Protein AF-A0A5S9MI14-F1 (afdb_monomer)

Solvent-accessible surface area (backbone atoms only — not comparable to full-atom values): 9990 Å² total; per-residue (Å²): 130,89,77,77,87,70,54,77,59,58,54,46,52,51,40,46,75,71,67,49,85,52,46,82,46,52,32,95,51,90,53,70,70,89,70,84,74,85,86,60,92,48,60,70,47,82,32,32,29,73,56,36,54,51,49,51,53,40,45,76,70,71,47,89,75,83,84,84,83,88,72,82,77,86,73,76,74,96,66,82,58,90,88,58,82,73,48,56,42,84,93,75,66,44,84,38,72,92,75,88,58,77,19,70,73,43,74,44,80,39,79,49,86,43,87,92,46,68,49,57,57,46,69,46,66,38,69,80,52,14,51,57,54,55,52,50,51,53,56,50,51,51,54,51,51,54,51,54,53,54,56,56,64,70,76,107

Radius of gyration: 22.91 Å; Cα contacts (8 Å, |Δi|>4): 132; chains: 1; bounding box: 46×58×67 Å

Organism: Bacillus safensis (NCBI:txid561879)

Nearest PDB structures (foldseek):
  3aia-assembly1_B  TM=3.156E-01  e=8.452E+00  Methanocaldococcus jannaschii

Sequence (156 aa):
MNVVPLLFVDKVDNAKAAGAIGVVMYNNTDGEIPVDVPGLALPTIKLSKAEGTALIKAIEAGNDTTAFSIQFVKELSEQVADFSSRGPVVDTWMIKPDLSAPGVSIVSTIPTHDPSQPYGYGSKQGTSMASPHVAGVQRSSNKQNHRTQLNKSKHC

Structure (mmCIF, N/CA/C/O backbone):
data_AF-A0A5S9MI14-F1
#
_entry.id   AF-A0A5S9MI14-F1
#
loop_
_atom_site.group_PDB
_atom_site.id
_atom_site.type_symbol
_atom_site.label_atom_id
_atom_site.label_alt_id
_atom_site.label_comp_id
_atom_site.label_asym_id
_atom_site.label_entity_id
_atom_site.label_seq_id
_atom_site.pdbx_PDB_ins_code
_atom_site.Cartn_x
_atom_site.Cartn_y
_atom_site.Cartn_z
_atom_site.occupancy
_atom_site.B_iso_or_equiv
_atom_site.auth_seq_id
_atom_site.auth_comp_id
_atom_site.auth_asym_id
_atom_site.auth_atom_id
_atom_site.pdbx_PDB_model_num
ATOM 1 N N . MET A 1 1 ? -2.268 -22.861 24.919 1.00 34.25 1 MET A N 1
ATOM 2 C CA . MET A 1 1 ? -3.102 -23.169 23.737 1.00 34.25 1 MET A CA 1
ATOM 3 C C . MET A 1 1 ? -2.281 -22.845 22.502 1.00 34.25 1 MET A C 1
ATOM 5 O O . MET A 1 1 ? -1.810 -21.721 22.399 1.00 34.25 1 MET A O 1
ATOM 9 N N . ASN A 1 2 ? -2.023 -23.834 21.642 1.00 31.06 2 ASN A N 1
ATOM 10 C CA . ASN A 1 2 ? -1.270 -23.652 20.397 1.00 31.06 2 ASN A CA 1
ATOM 11 C C . ASN A 1 2 ? -2.086 -22.772 19.447 1.00 31.06 2 ASN A C 1
ATOM 13 O O . ASN A 1 2 ? -3.078 -23.228 18.884 1.00 31.06 2 ASN A O 1
ATOM 17 N N . VAL A 1 3 ? -1.688 -21.511 19.293 1.00 46.91 3 VAL A N 1
ATOM 18 C CA . VAL A 1 3 ? -2.285 -20.616 18.303 1.00 46.91 3 VAL A CA 1
ATOM 19 C C . VAL A 1 3 ? -1.613 -20.930 16.972 1.00 46.91 3 VAL A C 1
ATOM 21 O O . VAL A 1 3 ? -0.488 -20.502 16.723 1.00 46.91 3 VAL A O 1
ATOM 24 N N . VAL A 1 4 ? -2.268 -21.734 16.134 1.00 53.16 4 VAL A N 1
ATOM 25 C CA . VAL A 1 4 ? -1.857 -21.877 14.732 1.00 53.16 4 VAL A CA 1
ATOM 26 C C . VAL A 1 4 ? -1.989 -20.488 14.094 1.00 53.16 4 VAL A C 1
ATOM 28 O O . VAL A 1 4 ? -3.049 -19.871 14.233 1.00 53.16 4 VAL A O 1
ATOM 31 N N . PRO A 1 5 ? -0.938 -19.941 13.460 1.00 61.62 5 PRO A N 1
ATOM 32 C CA . PRO A 1 5 ? -1.018 -18.620 12.857 1.00 61.62 5 PRO A CA 1
ATOM 33 C C . PRO A 1 5 ? -2.021 -18.649 11.697 1.00 61.62 5 PRO A C 1
ATOM 35 O O . PRO A 1 5 ? -1.758 -19.230 10.650 1.00 61.62 5 PRO A O 1
ATOM 38 N N . LEU A 1 6 ? -3.186 -18.038 11.915 1.00 68.00 6 LEU A N 1
ATOM 39 C CA . LEU A 1 6 ? -4.215 -17.850 10.893 1.00 68.00 6 LEU A CA 1
ATOM 40 C C . LEU A 1 6 ? -3.786 -16.780 9.889 1.00 68.00 6 LEU A C 1
ATOM 42 O O . LEU A 1 6 ? -3.147 -15.786 10.270 1.00 68.00 6 LEU A O 1
ATOM 46 N N . LEU A 1 7 ? -4.188 -16.957 8.629 1.00 71.25 7 LEU A N 1
ATOM 47 C CA . LEU A 1 7 ? -3.986 -15.951 7.592 1.00 71.25 7 LEU A CA 1
ATOM 48 C C . LEU A 1 7 ? -4.778 -14.683 7.933 1.00 71.25 7 LEU A C 1
ATOM 50 O O . LEU A 1 7 ? -5.787 -14.711 8.639 1.00 71.25 7 LEU A O 1
ATOM 54 N N . PHE A 1 8 ? -4.319 -13.542 7.419 1.00 72.88 8 PHE A N 1
ATOM 55 C CA . PHE A 1 8 ? -4.992 -12.259 7.635 1.00 72.88 8 PHE A CA 1
ATOM 56 C C . PHE A 1 8 ? -6.442 -12.258 7.127 1.00 72.88 8 PHE A C 1
ATOM 58 O O . PHE A 1 8 ? -7.297 -11.639 7.752 1.00 72.88 8 PHE A O 1
ATOM 65 N N . VAL A 1 9 ? -6.720 -12.997 6.049 1.00 72.00 9 VAL A N 1
ATOM 66 C CA . VAL A 1 9 ? -8.068 -13.163 5.485 1.00 72.00 9 VAL A CA 1
ATOM 67 C C . VAL A 1 9 ? -8.976 -13.919 6.460 1.00 72.00 9 VAL A C 1
ATOM 69 O O . VAL A 1 9 ? -10.019 -13.396 6.837 1.00 72.00 9 VAL A O 1
ATOM 72 N N . ASP A 1 10 ? -8.522 -15.062 6.984 1.00 78.62 10 ASP A N 1
ATOM 73 C CA . ASP A 1 10 ? -9.296 -15.878 7.933 1.00 78.62 10 ASP A CA 1
ATOM 74 C C . ASP A 1 10 ? -9.651 -15.103 9.210 1.00 78.62 10 ASP A C 1
ATOM 76 O O . ASP A 1 10 ? -10.728 -15.266 9.781 1.00 78.62 10 ASP A O 1
ATOM 80 N N . LYS A 1 11 ? -8.752 -14.228 9.680 1.00 76.44 11 LYS A N 1
ATOM 81 C CA . LYS A 1 11 ? -9.019 -13.366 10.843 1.00 76.44 11 LYS A CA 1
ATOM 82 C C . LYS A 1 11 ? -10.151 -12.379 10.572 1.00 76.44 11 LYS A C 1
ATOM 84 O O . LYS A 1 11 ? -10.984 -12.160 11.450 1.00 76.44 11 LYS A O 1
ATOM 89 N N . VAL A 1 12 ? -10.183 -11.797 9.375 1.00 77.94 12 VAL A N 1
ATOM 90 C CA . VAL A 1 12 ? -11.232 -10.852 8.981 1.00 77.94 12 VAL A CA 1
ATOM 91 C C . VAL A 1 12 ? -12.558 -11.571 8.742 1.00 77.94 12 VAL A C 1
ATOM 93 O O . VAL A 1 12 ? -13.594 -11.075 9.182 1.00 77.94 12 VAL A O 1
ATOM 96 N N . ASP A 1 13 ? -12.540 -12.761 8.145 1.00 79.56 13 ASP A N 1
ATOM 97 C CA . ASP A 1 13 ? -13.748 -13.571 7.958 1.00 79.56 13 ASP A CA 1
ATOM 98 C C . ASP A 1 13 ? -14.340 -14.041 9.294 1.00 79.56 13 ASP A C 1
ATOM 100 O O . ASP A 1 13 ? -15.554 -13.966 9.494 1.00 79.56 13 ASP A O 1
ATOM 104 N N . ASN A 1 14 ? -13.495 -14.418 10.258 1.00 80.00 14 ASN A N 1
ATOM 105 C CA . ASN A 1 14 ? -13.933 -14.729 11.620 1.00 80.00 14 ASN A CA 1
ATOM 106 C C . ASN A 1 14 ? -14.523 -13.503 12.333 1.00 80.00 14 ASN A C 1
ATOM 108 O O . ASN A 1 14 ? -15.548 -13.614 13.004 1.00 80.00 14 ASN A O 1
ATOM 112 N N . ALA A 1 15 ? -13.920 -12.322 12.166 1.00 78.44 15 ALA A N 1
ATOM 113 C CA . ALA A 1 15 ? -14.461 -11.084 12.724 1.00 78.44 15 ALA A CA 1
ATOM 114 C C . ALA A 1 15 ? -15.816 -10.720 12.094 1.00 78.44 15 ALA A C 1
ATOM 116 O O . ALA A 1 15 ? -16.740 -10.309 12.796 1.00 78.44 15 ALA A O 1
ATOM 117 N N . LYS A 1 16 ? -15.972 -10.945 10.786 1.00 78.50 16 LYS A N 1
ATOM 118 C CA . LYS A 1 16 ? -17.248 -10.785 10.082 1.00 78.50 16 LYS A CA 1
ATOM 119 C C . LYS A 1 16 ? -18.305 -11.763 10.586 1.00 78.50 16 LYS A C 1
ATOM 121 O O . LYS A 1 16 ? -19.438 -11.351 10.820 1.00 78.50 16 LYS A O 1
ATOM 126 N N . ALA A 1 17 ? -17.943 -13.027 10.798 1.00 77.56 17 ALA A N 1
ATOM 127 C CA . ALA A 1 17 ? -18.838 -14.024 11.384 1.00 77.56 17 ALA A CA 1
ATOM 128 C C . ALA A 1 17 ? -19.261 -13.655 12.818 1.00 77.56 17 ALA A C 1
ATOM 130 O O . ALA A 1 17 ? -20.391 -13.928 13.215 1.00 77.56 17 ALA A O 1
ATOM 131 N N . ALA A 1 18 ? -18.390 -12.971 13.566 1.00 80.31 18 ALA A N 1
ATOM 132 C CA . ALA A 1 18 ? -18.692 -12.412 14.883 1.00 80.31 18 ALA A CA 1
ATOM 133 C C . ALA A 1 18 ? -19.523 -11.108 14.840 1.00 80.31 18 ALA A C 1
ATOM 135 O O . ALA A 1 18 ? -19.823 -10.546 15.891 1.00 80.31 18 ALA A O 1
ATOM 136 N N . GLY A 1 19 ? -19.908 -10.623 13.653 1.00 78.56 19 GLY A N 1
ATOM 137 C CA . GLY A 1 19 ? -20.730 -9.421 13.485 1.00 78.56 19 GLY A CA 1
ATOM 138 C C . GLY A 1 19 ? -19.959 -8.100 13.555 1.00 78.56 19 GLY A C 1
ATOM 139 O O . GLY A 1 19 ? -20.573 -7.047 13.726 1.00 78.56 19 GLY A O 1
ATOM 140 N N . ALA A 1 20 ? -18.629 -8.121 13.429 1.00 76.50 20 ALA A N 1
ATOM 141 C CA . ALA A 1 20 ? -17.833 -6.900 13.423 1.00 76.50 20 ALA A CA 1
ATOM 142 C C . ALA A 1 20 ? -18.102 -6.058 12.163 1.00 76.50 20 ALA A C 1
ATOM 144 O O . ALA A 1 20 ? -18.164 -6.573 11.047 1.00 76.50 20 ALA A O 1
ATOM 145 N N . ILE A 1 21 ? -18.200 -4.738 12.341 1.00 74.62 21 ILE A N 1
ATOM 146 C CA . ILE A 1 21 ? -18.332 -3.759 11.246 1.00 74.62 21 ILE A CA 1
ATOM 147 C C . ILE A 1 21 ? -16.974 -3.332 10.657 1.00 74.62 21 ILE A C 1
ATOM 149 O O . ILE A 1 21 ? -16.926 -2.696 9.608 1.00 74.62 21 ILE A O 1
ATOM 153 N N . GLY A 1 22 ? -15.871 -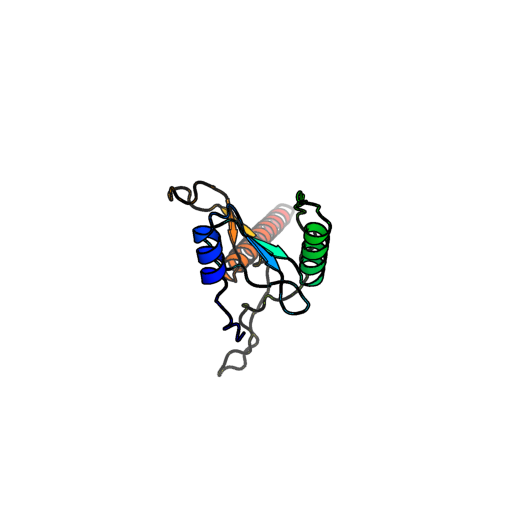3.687 11.322 1.00 73.00 22 GLY A N 1
ATOM 154 C CA . GLY A 1 22 ? -14.498 -3.366 10.938 1.00 73.00 22 GLY A CA 1
ATOM 155 C C . GLY A 1 22 ? -13.491 -4.087 11.833 1.00 73.00 22 GLY A C 1
ATOM 156 O O . GLY A 1 22 ? -13.852 -4.587 12.900 1.00 73.00 22 GLY A O 1
ATOM 157 N N . VAL A 1 23 ? -12.234 -4.160 11.397 1.00 77.25 23 VAL A N 1
ATOM 158 C CA . VAL A 1 23 ? -11.164 -4.868 12.118 1.00 77.25 23 VAL A CA 1
ATOM 159 C C . VAL A 1 23 ? -9.979 -3.937 12.342 1.00 77.25 23 VAL A C 1
ATOM 161 O O . VAL A 1 23 ? -9.470 -3.334 11.403 1.00 77.25 23 VAL A O 1
ATOM 164 N N . VAL A 1 24 ? -9.500 -3.841 13.582 1.00 78.31 24 VAL A N 1
ATOM 165 C CA . VAL A 1 24 ? -8.221 -3.191 13.893 1.00 78.31 24 VAL A CA 1
ATOM 166 C C . VAL A 1 24 ? -7.196 -4.281 14.167 1.00 78.31 24 VAL A C 1
ATOM 168 O O . VAL A 1 24 ? -7.386 -5.116 15.050 1.00 78.31 24 VAL A O 1
ATOM 171 N N . MET A 1 25 ? -6.118 -4.292 13.394 1.00 78.94 25 MET A N 1
ATOM 172 C CA . MET A 1 25 ? -5.095 -5.326 13.448 1.00 78.94 25 MET A CA 1
ATOM 173 C C . MET A 1 25 ? -3.733 -4.709 13.733 1.00 78.94 25 MET A C 1
ATOM 175 O O . MET A 1 25 ? -3.273 -3.847 12.992 1.00 78.94 25 MET A O 1
ATOM 179 N N . TYR A 1 26 ? -3.064 -5.181 14.781 1.00 78.50 26 TYR A N 1
ATOM 180 C CA . TYR A 1 26 ? -1.720 -4.735 15.128 1.00 78.50 26 TYR A CA 1
ATOM 181 C C . TYR A 1 26 ? -0.670 -5.801 14.812 1.00 78.50 26 TYR A C 1
ATOM 183 O O . TYR A 1 26 ? -0.964 -7.001 14.779 1.00 78.50 26 TYR A O 1
ATOM 191 N N . ASN A 1 27 ? 0.559 -5.356 14.554 1.00 77.56 27 ASN A N 1
ATOM 192 C CA . ASN A 1 27 ? 1.666 -6.253 14.242 1.00 77.56 27 ASN A CA 1
ATOM 193 C C . ASN A 1 27 ? 2.150 -7.033 15.480 1.00 77.56 27 ASN A C 1
ATOM 195 O O . ASN A 1 27 ? 2.184 -6.504 16.590 1.00 77.56 27 ASN A O 1
ATOM 199 N N . ASN A 1 28 ? 2.566 -8.288 15.291 1.00 75.62 28 ASN A N 1
ATOM 200 C CA . ASN A 1 28 ? 3.146 -9.116 16.359 1.00 75.62 28 ASN A CA 1
ATOM 201 C C . ASN A 1 28 ? 4.656 -8.857 16.549 1.00 75.62 28 ASN A C 1
ATOM 203 O O . ASN A 1 28 ? 5.214 -9.104 17.617 1.00 75.62 28 ASN A O 1
ATOM 207 N N . THR A 1 29 ? 5.331 -8.339 15.525 1.00 71.81 29 THR A N 1
ATOM 208 C CA . THR A 1 29 ? 6.732 -7.904 15.593 1.00 71.81 29 THR A CA 1
ATOM 209 C C . THR A 1 29 ? 6.820 -6.383 15.631 1.00 71.81 29 THR A C 1
ATOM 211 O O . THR A 1 29 ? 5.850 -5.687 15.331 1.00 71.81 29 THR A O 1
ATOM 214 N N . ASP A 1 30 ? 7.980 -5.855 16.017 1.00 68.12 30 ASP A N 1
ATOM 215 C CA . ASP A 1 30 ? 8.220 -4.414 15.950 1.00 68.12 30 ASP A CA 1
ATOM 216 C C . ASP A 1 30 ? 8.216 -3.965 14.475 1.00 68.12 30 ASP A C 1
ATOM 218 O O . ASP A 1 30 ? 8.717 -4.676 13.602 1.00 68.12 30 ASP A O 1
ATOM 222 N N . GLY A 1 31 ? 7.605 -2.810 14.199 1.00 62.53 31 GLY A N 1
ATOM 223 C CA . GLY A 1 31 ? 7.379 -2.291 12.845 1.00 62.53 31 GLY A CA 1
ATOM 224 C C . GLY A 1 31 ? 5.917 -2.348 12.385 1.00 62.53 31 GLY A C 1
ATOM 225 O O . GLY A 1 31 ? 5.055 -2.964 13.017 1.00 62.53 31 GLY A O 1
ATOM 226 N N . GLU A 1 32 ? 5.628 -1.667 11.279 1.00 63.84 32 GLU A N 1
ATOM 227 C CA . GLU A 1 32 ? 4.305 -1.649 10.644 1.00 63.84 32 GLU A CA 1
ATOM 228 C C . GLU A 1 32 ? 4.044 -2.929 9.841 1.00 63.84 32 GLU A C 1
ATOM 230 O O . GLU A 1 32 ? 4.970 -3.664 9.511 1.00 63.84 32 GLU A O 1
ATOM 235 N N . ILE A 1 33 ? 2.776 -3.205 9.521 1.00 64.06 33 ILE A N 1
ATOM 236 C CA . ILE A 1 33 ? 2.403 -4.300 8.616 1.00 64.06 33 ILE A CA 1
ATOM 237 C C . ILE 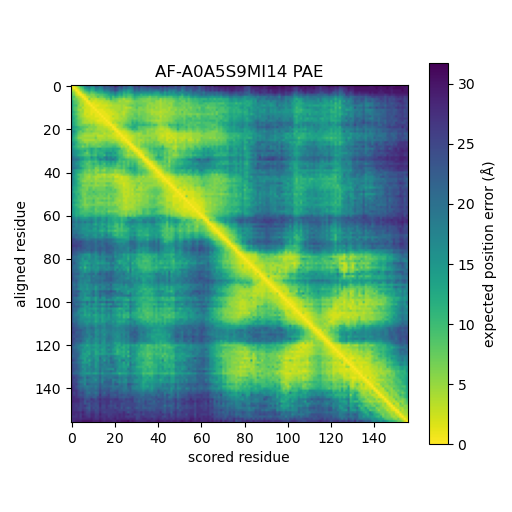A 1 33 ? 2.573 -3.795 7.170 1.00 64.06 33 ILE A C 1
ATOM 239 O O . ILE A 1 33 ? 1.722 -3.026 6.700 1.00 64.06 33 ILE A O 1
ATOM 243 N N . PRO A 1 34 ? 3.621 -4.228 6.439 1.00 57.06 34 PRO A N 1
ATOM 244 C CA . PRO A 1 34 ? 4.002 -3.616 5.164 1.00 57.06 34 PRO A CA 1
ATOM 245 C C . PRO A 1 34 ? 3.076 -4.012 4.007 1.00 57.06 34 PRO A C 1
ATOM 247 O O . PRO A 1 34 ? 3.112 -3.405 2.940 1.00 57.06 34 PRO A O 1
ATOM 250 N N . VAL A 1 35 ? 2.235 -5.031 4.200 1.00 57.62 35 VAL A N 1
ATOM 251 C CA . VAL A 1 35 ? 1.379 -5.583 3.148 1.00 57.62 35 VAL A CA 1
ATOM 252 C C . VAL A 1 35 ? -0.051 -5.094 3.330 1.00 57.62 35 VAL A C 1
ATOM 254 O O . VAL A 1 35 ? -0.664 -5.290 4.381 1.00 57.62 35 VAL A O 1
ATOM 257 N N . ASP A 1 36 ? -0.592 -4.468 2.291 1.00 60.72 36 ASP A N 1
ATOM 258 C CA . ASP A 1 36 ? -2.036 -4.370 2.113 1.00 60.72 36 ASP A CA 1
ATOM 259 C C . ASP A 1 36 ? -2.528 -5.696 1.549 1.00 60.72 36 ASP A C 1
ATOM 261 O O . ASP A 1 36 ? -2.067 -6.142 0.499 1.00 60.72 36 ASP A O 1
ATOM 265 N N . VAL A 1 37 ? -3.418 -6.359 2.284 1.00 61.16 37 VAL A N 1
ATOM 266 C CA . VAL A 1 37 ? -4.003 -7.635 1.869 1.00 61.16 37 VAL A CA 1
ATOM 267 C C . VAL A 1 37 ? -5.238 -7.314 1.024 1.00 61.16 37 VAL A C 1
ATOM 269 O O . VAL A 1 37 ? -6.229 -6.827 1.570 1.00 61.16 37 VAL A O 1
ATOM 272 N N . PRO A 1 38 ? -5.207 -7.522 -0.304 1.00 58.47 38 PRO A N 1
ATOM 273 C CA . PRO A 1 38 ? -6.380 -7.301 -1.138 1.00 58.47 38 PRO A CA 1
ATOM 274 C C . PRO A 1 38 ? -7.461 -8.348 -0.829 1.00 58.47 38 PRO A C 1
ATOM 276 O O . PRO A 1 38 ? -7.151 -9.510 -0.577 1.00 58.47 38 PRO A O 1
ATOM 279 N N . GLY A 1 39 ? -8.733 -7.944 -0.888 1.00 61.47 39 GLY A N 1
ATOM 280 C CA . GLY A 1 39 ? -9.877 -8.859 -0.755 1.00 61.47 39 GLY A CA 1
ATOM 281 C C . GLY A 1 39 ? -10.426 -9.047 0.663 1.00 61.47 39 GLY A C 1
ATOM 282 O O . GLY A 1 39 ? -11.177 -9.988 0.894 1.00 61.47 39 GLY A O 1
ATOM 283 N N . LEU A 1 40 ? -10.085 -8.172 1.612 1.00 68.56 40 LEU A N 1
ATOM 284 C CA . LEU A 1 40 ? -10.666 -8.219 2.956 1.00 68.56 40 LEU A CA 1
ATOM 285 C C . LEU A 1 40 ? -12.152 -7.836 2.927 1.00 68.56 40 LEU A C 1
ATOM 287 O O . LEU A 1 40 ? -12.536 -6.810 2.368 1.00 68.56 40 LEU A O 1
ATOM 291 N N . ALA A 1 41 ? -12.985 -8.660 3.565 1.00 66.75 41 ALA A N 1
ATOM 292 C CA . ALA A 1 41 ? -14.437 -8.497 3.574 1.00 66.75 41 ALA A CA 1
ATOM 293 C C . ALA A 1 41 ? -14.944 -7.351 4.472 1.00 66.75 41 ALA A C 1
ATOM 295 O O . ALA A 1 41 ? -16.124 -7.006 4.400 1.00 66.75 41 ALA A O 1
ATOM 296 N N . LEU A 1 42 ? -14.078 -6.787 5.321 1.00 73.25 42 LEU A N 1
ATOM 297 C CA . LEU A 1 42 ? -14.375 -5.683 6.234 1.00 73.25 42 LEU A CA 1
ATOM 298 C C . LEU A 1 42 ? -13.305 -4.585 6.130 1.00 73.25 42 LEU A C 1
ATOM 300 O O . LEU A 1 42 ? -12.132 -4.895 5.883 1.00 73.25 42 LEU A O 1
ATOM 304 N N . PRO A 1 43 ? -13.668 -3.311 6.383 1.00 72.31 43 PRO A N 1
ATOM 305 C CA . PRO A 1 43 ? -12.691 -2.235 6.491 1.00 72.31 43 PRO A CA 1
ATOM 306 C C . PRO A 1 43 ? -11.709 -2.555 7.620 1.00 72.31 43 PRO A C 1
ATOM 308 O O . PRO A 1 43 ? -12.109 -2.826 8.755 1.00 72.31 43 PRO A O 1
ATOM 311 N N . THR A 1 44 ? -10.417 -2.560 7.290 1.00 71.25 44 THR A N 1
ATOM 312 C CA . THR A 1 44 ? -9.357 -2.985 8.206 1.00 71.25 44 THR A CA 1
ATOM 313 C C . THR A 1 44 ? -8.346 -1.864 8.414 1.00 71.25 44 THR A C 1
ATOM 315 O O . THR A 1 44 ? -7.824 -1.315 7.445 1.00 71.25 44 THR A O 1
ATOM 318 N N . ILE A 1 45 ? -8.055 -1.540 9.674 1.00 75.69 45 ILE A N 1
ATOM 319 C CA . ILE A 1 45 ? -7.014 -0.584 10.072 1.00 75.69 45 ILE A CA 1
ATOM 320 C C . ILE A 1 45 ? -5.816 -1.376 10.586 1.00 75.69 45 ILE A C 1
ATOM 322 O O . ILE A 1 45 ? -5.968 -2.277 11.412 1.00 75.69 45 ILE A O 1
ATOM 326 N N . LYS A 1 46 ? -4.621 -1.035 10.104 1.00 75.75 46 LYS A N 1
ATOM 327 C CA . LYS A 1 46 ? -3.362 -1.642 10.541 1.00 75.75 46 LYS A CA 1
ATOM 328 C C . LYS A 1 46 ? -2.676 -0.710 11.534 1.00 75.75 46 LYS A C 1
ATOM 330 O O . LYS A 1 46 ? -2.605 0.487 11.283 1.00 75.75 46 LYS A O 1
ATOM 335 N N . LEU A 1 47 ? -2.163 -1.263 12.624 1.00 74.19 47 LEU A N 1
ATOM 336 C CA . LEU A 1 47 ? -1.406 -0.537 13.641 1.00 74.19 47 LEU A CA 1
ATOM 337 C C . LEU A 1 47 ? -0.028 -1.166 13.836 1.00 74.19 47 LEU A C 1
ATOM 339 O O . LEU A 1 47 ? 0.156 -2.382 13.680 1.00 74.19 47 LEU A O 1
ATOM 343 N N . SER A 1 48 ? 0.939 -0.348 14.238 1.00 78.06 48 SER A N 1
ATOM 344 C CA . SER A 1 48 ? 2.190 -0.872 14.781 1.00 78.06 48 SER A CA 1
ATOM 345 C C . SER A 1 48 ? 1.931 -1.616 16.100 1.00 78.06 48 SER A C 1
ATOM 347 O O . SER A 1 48 ? 0.908 -1.431 16.767 1.00 78.06 48 SER A O 1
ATOM 349 N N . LYS A 1 49 ? 2.876 -2.458 16.527 1.00 77.31 49 LYS A N 1
ATOM 350 C CA . LYS A 1 49 ? 2.800 -3.137 17.832 1.00 77.31 49 LYS A CA 1
ATOM 351 C C . LYS A 1 49 ? 2.712 -2.151 19.007 1.00 77.31 49 LYS A C 1
ATOM 353 O O . LYS A 1 49 ? 1.994 -2.402 19.976 1.00 77.31 49 LYS A O 1
ATOM 358 N N . ALA A 1 50 ? 3.424 -1.025 18.919 1.00 76.88 50 ALA A N 1
ATOM 359 C CA . ALA A 1 50 ? 3.416 0.008 19.952 1.00 76.88 50 ALA A CA 1
ATOM 360 C C . ALA A 1 50 ? 2.023 0.644 20.091 1.00 76.88 50 ALA A C 1
ATOM 362 O O . ALA A 1 50 ? 1.492 0.740 21.196 1.00 76.88 50 ALA A O 1
ATOM 363 N N . GLU A 1 51 ? 1.394 0.991 18.970 1.00 76.94 51 GLU A N 1
ATOM 364 C CA . GLU A 1 51 ? 0.049 1.576 18.957 1.00 76.94 51 GLU A CA 1
ATOM 365 C C . GLU A 1 51 ? -1.026 0.555 19.334 1.00 76.94 51 GLU A C 1
ATOM 367 O O . GLU A 1 51 ? -1.927 0.870 20.107 1.00 76.94 51 GLU A O 1
ATOM 372 N N . GLY A 1 52 ? -0.918 -0.688 18.855 1.00 76.38 52 GLY A N 1
ATOM 373 C CA . GLY A 1 52 ? -1.868 -1.751 19.185 1.00 76.38 52 GLY A CA 1
ATOM 374 C C . GLY A 1 52 ? -1.884 -2.104 20.670 1.00 76.38 52 GLY A C 1
ATOM 375 O O . GLY A 1 52 ? -2.950 -2.258 21.260 1.00 76.38 52 GLY A O 1
ATOM 376 N N . THR A 1 53 ? -0.714 -2.174 21.309 1.00 80.38 53 THR A N 1
ATOM 377 C CA . THR A 1 53 ? -0.638 -2.429 22.756 1.00 80.38 53 THR A CA 1
ATOM 378 C C . THR A 1 53 ? -1.136 -1.247 23.585 1.00 80.38 53 THR A C 1
ATOM 380 O O . THR A 1 53 ? -1.754 -1.458 24.628 1.00 80.38 53 THR A O 1
ATOM 383 N N . ALA A 1 54 ? -0.922 -0.011 23.125 1.00 80.12 54 ALA A N 1
ATOM 384 C CA . ALA A 1 54 ? -1.513 1.172 23.745 1.00 80.12 54 ALA A CA 1
ATOM 385 C C . ALA A 1 54 ? -3.047 1.178 23.616 1.00 80.12 54 ALA A C 1
ATOM 387 O O . ALA A 1 54 ? -3.736 1.486 24.588 1.00 80.12 54 ALA A O 1
ATOM 388 N N . LEU A 1 55 ? -3.576 0.773 22.457 1.00 79.00 55 LEU A N 1
ATOM 389 C CA . LEU A 1 55 ? -5.013 0.664 22.209 1.00 79.00 55 LEU A CA 1
ATOM 390 C C . LEU A 1 55 ? -5.666 -0.382 23.119 1.00 79.00 55 LEU A C 1
ATOM 392 O O . LEU A 1 55 ? -6.676 -0.089 23.750 1.00 79.00 55 LEU A O 1
ATOM 396 N N . ILE A 1 56 ? -5.064 -1.570 23.241 1.00 80.94 56 ILE A N 1
ATOM 397 C CA . ILE A 1 56 ? -5.562 -2.627 24.136 1.00 80.94 56 ILE A CA 1
ATOM 398 C C . ILE A 1 56 ? -5.596 -2.128 25.581 1.00 80.94 56 ILE A C 1
ATOM 400 O O . ILE A 1 56 ? -6.626 -2.253 26.233 1.00 80.94 56 ILE A O 1
ATOM 404 N N . LYS A 1 57 ? -4.526 -1.477 26.058 1.00 81.44 57 LYS A N 1
ATOM 405 C CA . LYS A 1 57 ? -4.495 -0.895 27.410 1.00 81.44 57 LYS A CA 1
ATOM 406 C C . LYS A 1 57 ? -5.574 0.167 27.624 1.00 81.44 57 LYS A C 1
ATOM 408 O O . LYS A 1 57 ? -6.114 0.268 28.719 1.00 81.44 57 LYS A O 1
ATOM 413 N N . ALA A 1 58 ? -5.880 0.970 26.604 1.00 79.38 58 ALA A N 1
ATOM 414 C CA . ALA A 1 58 ? -6.933 1.980 26.682 1.00 79.38 58 ALA A CA 1
ATOM 415 C C . ALA A 1 58 ? -8.334 1.349 26.750 1.00 79.38 58 ALA A C 1
ATOM 417 O O . ALA A 1 58 ? -9.170 1.812 27.524 1.00 79.38 58 ALA A O 1
ATOM 418 N N . ILE A 1 59 ? -8.566 0.271 25.995 1.00 80.44 59 ILE A N 1
ATOM 419 C CA . ILE A 1 59 ? -9.811 -0.508 26.045 1.00 80.44 59 ILE A CA 1
ATOM 420 C C . ILE A 1 59 ? -9.949 -1.195 27.411 1.00 80.44 59 ILE A C 1
ATOM 422 O O . ILE A 1 59 ? -10.994 -1.104 28.047 1.00 80.44 59 ILE A O 1
ATOM 426 N N . GLU A 1 60 ? -8.879 -1.815 27.917 1.00 80.12 60 GLU A N 1
ATOM 427 C CA . GLU A 1 60 ? -8.847 -2.434 29.252 1.00 80.12 60 GLU A CA 1
ATOM 428 C C . GLU A 1 60 ? -9.077 -1.415 30.380 1.00 80.12 60 GLU A C 1
ATOM 430 O O . GLU A 1 60 ? -9.638 -1.758 31.420 1.00 80.12 60 GLU A O 1
ATOM 435 N N . ALA A 1 61 ? -8.690 -0.154 30.171 1.00 78.75 61 ALA A N 1
ATOM 436 C CA . ALA A 1 61 ? -8.950 0.951 31.091 1.00 78.75 61 ALA A CA 1
ATOM 437 C C . ALA A 1 61 ? -10.390 1.509 31.009 1.00 78.75 61 ALA A C 1
ATOM 439 O O . ALA A 1 61 ? -10.698 2.479 31.704 1.00 78.75 61 ALA A O 1
ATOM 440 N N . GLY A 1 62 ? -11.270 0.916 30.193 1.00 77.00 62 GLY A N 1
ATOM 441 C CA . GLY A 1 62 ? -12.683 1.291 30.075 1.00 77.00 62 GLY A CA 1
ATOM 442 C C . GLY A 1 62 ? -12.965 2.426 29.090 1.00 77.00 62 GLY A C 1
ATOM 443 O O . GLY A 1 62 ? -14.000 3.082 29.196 1.00 77.00 62 GLY A O 1
ATOM 444 N N . ASN A 1 63 ? -12.050 2.702 28.154 1.00 70.88 63 ASN A N 1
ATOM 445 C CA . ASN A 1 63 ? -12.274 3.693 27.109 1.00 70.88 63 ASN A CA 1
ATOM 446 C C . ASN A 1 63 ? -12.779 3.020 25.823 1.00 70.88 63 ASN A C 1
ATOM 448 O O . ASN A 1 63 ? -11.995 2.614 24.965 1.00 70.88 63 ASN A O 1
ATOM 452 N N . ASP A 1 64 ? -14.102 2.932 25.683 1.00 65.56 64 ASP A N 1
ATOM 453 C CA . ASP A 1 64 ? -14.763 2.240 24.564 1.00 65.56 64 ASP A CA 1
ATOM 454 C C . ASP A 1 64 ? -14.765 3.047 23.253 1.00 65.56 64 ASP A C 1
ATOM 456 O O . ASP A 1 64 ? -15.176 2.548 22.204 1.00 65.56 64 ASP A O 1
ATOM 460 N N . THR A 1 65 ? -14.307 4.304 23.283 1.00 63.31 65 THR A N 1
ATOM 461 C CA . THR A 1 65 ? -14.348 5.196 22.116 1.00 63.31 65 THR A CA 1
ATOM 462 C C . THR A 1 65 ? -12.939 5.518 21.640 1.00 63.31 65 THR A C 1
ATOM 464 O O . THR A 1 65 ? -12.161 6.163 22.341 1.00 63.31 65 THR A O 1
ATOM 467 N N . THR A 1 66 ? -12.605 5.096 20.421 1.00 64.44 66 THR A N 1
ATOM 468 C CA . THR A 1 66 ? -11.301 5.365 19.803 1.00 64.44 66 THR A CA 1
ATOM 469 C C . THR A 1 66 ? -11.509 6.146 18.512 1.00 64.44 66 THR A C 1
ATOM 471 O O . THR A 1 66 ? -12.218 5.719 17.604 1.00 64.44 66 THR A O 1
ATOM 474 N N . ALA A 1 67 ? -10.942 7.352 18.457 1.00 65.50 67 ALA A N 1
ATOM 475 C CA . ALA A 1 67 ? -11.006 8.216 17.287 1.00 65.50 67 ALA A CA 1
ATOM 476 C C . ALA A 1 67 ? -9.704 8.084 16.493 1.00 65.50 67 ALA A C 1
ATOM 478 O O . ALA A 1 67 ? -8.621 8.339 17.019 1.00 65.50 67 ALA A O 1
ATOM 479 N N . PHE A 1 68 ? -9.811 7.707 15.221 1.00 65.25 68 PHE A N 1
ATOM 480 C CA . PHE A 1 68 ? -8.669 7.633 14.315 1.00 65.25 68 PHE A CA 1
ATOM 481 C C . PHE A 1 68 ? -8.573 8.935 13.519 1.00 65.25 68 PHE A C 1
ATOM 483 O O . PHE A 1 68 ? -9.501 9.299 12.799 1.00 65.25 68 PHE A O 1
ATOM 490 N N . SER A 1 69 ? -7.448 9.640 13.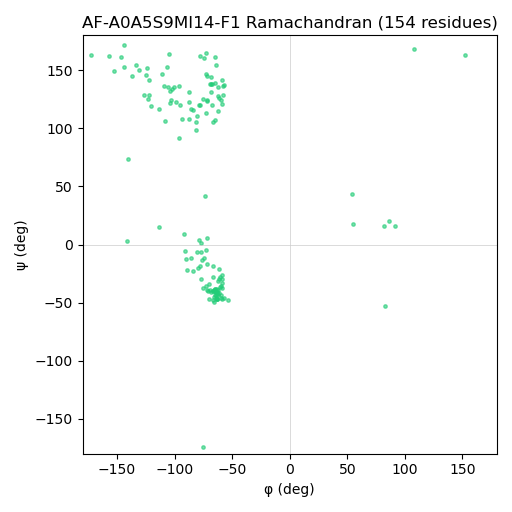643 1.00 58.66 69 SER A N 1
ATOM 491 C CA . SER A 1 69 ? -7.137 10.784 12.784 1.00 58.66 69 SER A CA 1
ATOM 492 C C . SER A 1 69 ? -6.303 10.293 11.609 1.00 58.66 69 SER A C 1
ATOM 494 O O . SER A 1 69 ? -5.145 9.917 11.774 1.00 58.66 69 SER A O 1
ATOM 496 N N . ILE A 1 70 ? -6.908 10.247 10.423 1.00 60.41 70 ILE A N 1
ATOM 497 C CA . ILE A 1 70 ? -6.214 9.845 9.201 1.00 60.41 70 ILE A CA 1
ATOM 498 C C . ILE A 1 70 ? -5.430 11.055 8.702 1.00 60.41 70 ILE A C 1
ATOM 500 O O . ILE A 1 70 ? -6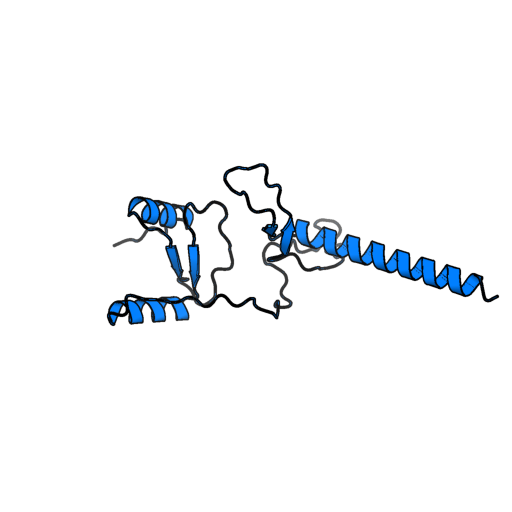.015 12.033 8.236 1.00 60.41 70 ILE A O 1
ATOM 504 N N . GLN A 1 71 ? -4.104 10.989 8.791 1.00 57.47 71 GLN A N 1
ATOM 505 C CA . GLN A 1 71 ? -3.231 11.966 8.153 1.00 57.47 71 GLN A CA 1
ATOM 506 C C . GLN A 1 71 ? -2.641 11.384 6.875 1.00 57.47 71 GLN A C 1
ATOM 508 O O . GLN A 1 71 ? -2.144 10.261 6.854 1.00 57.47 71 GLN A O 1
ATOM 513 N N . PHE A 1 72 ? -2.671 12.171 5.802 1.00 56.44 72 PHE A N 1
ATOM 514 C CA . PHE A 1 72 ? -1.882 11.865 4.619 1.00 56.44 72 PHE A CA 1
ATOM 515 C C . PHE A 1 72 ? -0.422 12.150 4.948 1.00 56.44 72 PHE A C 1
ATOM 517 O O . PHE A 1 72 ? -0.045 13.303 5.172 1.00 56.44 72 PHE A O 1
ATOM 524 N N . VAL A 1 73 ? 0.395 11.100 4.991 1.00 58.25 73 VAL A N 1
ATOM 525 C CA . VAL A 1 73 ? 1.839 11.253 5.145 1.00 58.25 73 VAL A CA 1
ATOM 526 C C . VAL A 1 73 ? 2.348 12.031 3.931 1.00 58.25 73 VAL A C 1
ATOM 528 O O . VAL A 1 73 ? 2.226 11.586 2.791 1.00 58.25 73 VAL A O 1
ATOM 531 N N . LYS A 1 74 ? 2.856 13.241 4.175 1.00 53.25 74 LYS A N 1
ATOM 532 C CA . LYS A 1 74 ? 3.333 14.152 3.125 1.00 53.25 74 LYS A CA 1
ATOM 533 C C . LYS A 1 74 ? 4.732 13.779 2.624 1.00 53.25 74 LYS A C 1
ATOM 535 O O . LYS A 1 74 ? 5.103 14.168 1.521 1.00 53.25 74 LYS A O 1
ATOM 540 N N . GLU A 1 75 ? 5.481 13.015 3.417 1.00 56.66 75 GLU A N 1
ATOM 541 C CA . GLU A 1 75 ? 6.821 12.541 3.081 1.00 56.66 75 GLU A CA 1
ATOM 542 C C . GLU A 1 75 ? 6.795 11.042 2.796 1.00 56.66 75 GLU A C 1
ATOM 544 O O . GLU A 1 75 ? 6.652 10.210 3.689 1.00 56.66 75 GLU A O 1
ATOM 549 N N . LEU A 1 76 ? 6.918 10.695 1.517 1.00 60.38 76 LEU A N 1
ATOM 550 C CA . LEU A 1 76 ? 7.196 9.324 1.121 1.00 60.38 76 LEU A CA 1
ATOM 551 C C . LEU A 1 76 ? 8.670 9.054 1.410 1.00 60.38 76 LEU A C 1
ATOM 553 O O . LEU A 1 76 ? 9.543 9.782 0.941 1.00 60.38 76 LEU A O 1
ATOM 557 N N . SER A 1 77 ? 8.943 8.006 2.178 1.00 61.41 77 SER A N 1
ATOM 558 C CA . SER A 1 77 ? 10.305 7.522 2.366 1.00 61.41 77 SER A CA 1
ATOM 559 C C . SER A 1 77 ? 10.941 7.185 1.010 1.00 61.41 77 SER A C 1
ATOM 561 O O . SER A 1 77 ? 10.305 6.546 0.172 1.00 61.41 77 SER A O 1
ATOM 563 N N . GLU A 1 78 ? 12.206 7.566 0.799 1.00 66.25 78 GLU A N 1
ATOM 564 C CA . GLU A 1 78 ? 13.000 7.233 -0.400 1.00 66.25 78 GLU A CA 1
ATOM 565 C C . GLU A 1 78 ? 13.458 5.759 -0.413 1.00 66.25 78 GLU A C 1
ATOM 567 O O . GLU A 1 78 ? 14.598 5.428 -0.740 1.00 66.25 78 GLU A O 1
ATOM 572 N N . GLN A 1 79 ? 12.571 4.847 -0.020 1.00 74.38 79 GLN A N 1
ATOM 573 C CA . GLN A 1 79 ? 12.839 3.418 0.037 1.00 74.38 79 GLN A CA 1
ATOM 574 C C . GLN A 1 79 ? 12.340 2.714 -1.223 1.00 74.38 79 GLN A C 1
ATOM 576 O O . GLN A 1 79 ? 11.235 2.946 -1.717 1.00 74.38 79 GLN A O 1
ATOM 581 N N . VAL A 1 80 ? 13.168 1.809 -1.744 1.00 73.25 80 VAL A N 1
A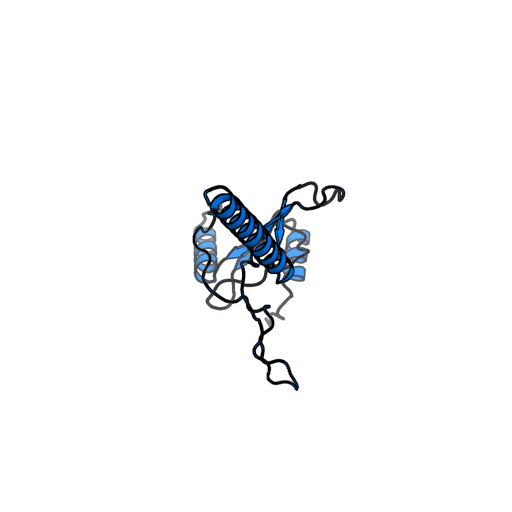TOM 582 C CA . VAL A 1 80 ? 12.764 0.896 -2.815 1.00 73.25 80 VAL A CA 1
ATOM 583 C C . VAL A 1 80 ? 11.813 -0.135 -2.219 1.00 73.25 80 VAL A C 1
ATOM 585 O O . VAL A 1 80 ? 12.178 -0.820 -1.271 1.00 73.25 80 VAL A O 1
ATOM 588 N N . ALA A 1 81 ? 10.613 -0.253 -2.786 1.00 72.81 81 ALA A N 1
ATOM 589 C CA . ALA A 1 81 ? 9.614 -1.205 -2.316 1.00 72.81 81 ALA A CA 1
ATOM 590 C C . ALA A 1 81 ? 10.129 -2.653 -2.368 1.00 72.81 81 ALA A C 1
ATOM 592 O O . ALA A 1 81 ? 10.755 -3.047 -3.354 1.00 72.81 81 ALA A O 1
ATOM 593 N N . ASP A 1 82 ? 9.786 -3.462 -1.362 1.00 75.12 82 ASP A N 1
ATOM 594 C CA . ASP A 1 82 ? 10.243 -4.857 -1.241 1.00 75.12 82 ASP A CA 1
ATOM 595 C C . ASP A 1 82 ? 9.855 -5.735 -2.439 1.00 75.12 82 ASP A C 1
ATOM 597 O O . ASP A 1 82 ? 10.570 -6.666 -2.800 1.00 75.12 82 ASP A O 1
ATOM 601 N N . PHE A 1 83 ? 8.733 -5.422 -3.093 1.00 72.94 83 PHE A N 1
ATOM 602 C CA . PHE A 1 83 ? 8.260 -6.131 -4.285 1.00 72.94 83 PHE A CA 1
ATOM 603 C C . PHE A 1 83 ? 8.964 -5.698 -5.583 1.00 72.94 83 PHE A C 1
ATOM 605 O O . PHE A 1 83 ? 8.698 -6.263 -6.646 1.00 72.94 83 PHE A O 1
ATOM 612 N N . SER A 1 84 ? 9.814 -4.669 -5.542 1.00 72.94 84 SER A N 1
ATOM 613 C CA . SER A 1 84 ? 10.528 -4.189 -6.722 1.00 72.94 84 SER A CA 1
ATOM 614 C C . SER A 1 84 ? 11.610 -5.189 -7.123 1.00 72.94 84 SER A C 1
ATOM 616 O O . SER A 1 84 ? 12.494 -5.519 -6.331 1.00 72.94 84 SER A O 1
ATOM 618 N N . SER A 1 85 ? 11.565 -5.668 -8.368 1.00 79.62 85 SER A N 1
ATOM 619 C CA . SER A 1 85 ? 12.585 -6.579 -8.885 1.00 79.62 85 SER A CA 1
ATOM 620 C C . SER A 1 85 ? 13.960 -5.915 -8.892 1.00 79.62 85 SER A C 1
ATOM 622 O O . SER A 1 85 ? 14.123 -4.772 -9.324 1.00 79.62 85 SER A O 1
ATOM 624 N N . ARG A 1 86 ? 14.964 -6.662 -8.437 1.00 82.31 86 ARG A N 1
ATOM 625 C CA . ARG A 1 86 ? 16.348 -6.200 -8.326 1.00 82.31 86 ARG A CA 1
ATOM 626 C C . ARG A 1 86 ? 17.184 -6.902 -9.383 1.00 82.31 86 ARG A C 1
ATOM 628 O O . ARG A 1 86 ? 17.027 -8.102 -9.592 1.00 82.31 86 ARG A O 1
ATOM 635 N N . GLY A 1 87 ? 18.051 -6.148 -10.048 1.00 80.94 87 GLY A N 1
ATOM 636 C CA . GLY A 1 87 ? 19.097 -6.744 -10.863 1.00 80.94 87 GLY A CA 1
ATOM 637 C C . GLY A 1 87 ? 20.239 -7.310 -10.008 1.00 80.94 87 GLY A C 1
ATOM 638 O O . GLY A 1 87 ? 20.174 -7.281 -8.775 1.00 80.94 87 GLY A O 1
ATOM 639 N N . PRO A 1 88 ? 21.316 -7.768 -10.662 1.00 81.31 88 PRO A N 1
ATOM 640 C CA . PRO A 1 88 ? 21.526 -7.743 -12.112 1.00 81.31 88 PRO A CA 1
ATOM 641 C C . PRO A 1 88 ? 20.653 -8.759 -12.860 1.00 81.31 88 PRO A C 1
ATOM 643 O O . PRO A 1 88 ? 20.067 -9.662 -12.265 1.00 81.31 88 PRO A O 1
ATOM 646 N N . VAL A 1 89 ? 20.550 -8.592 -14.179 1.00 82.38 89 VAL A N 1
ATOM 647 C CA . VAL A 1 89 ? 19.901 -9.590 -15.041 1.00 82.38 89 VAL A CA 1
ATOM 648 C C . VAL A 1 89 ? 20.692 -10.895 -14.953 1.00 82.38 89 VAL A C 1
ATOM 650 O O . VAL A 1 89 ? 21.911 -10.894 -15.142 1.00 82.38 89 VAL A O 1
ATOM 653 N N . VAL A 1 90 ? 19.998 -11.996 -14.661 1.00 77.06 90 VAL A N 1
ATOM 654 C CA . VAL A 1 90 ? 20.585 -13.339 -14.728 1.00 77.06 90 VAL A CA 1
ATOM 655 C C . VAL A 1 90 ? 21.102 -13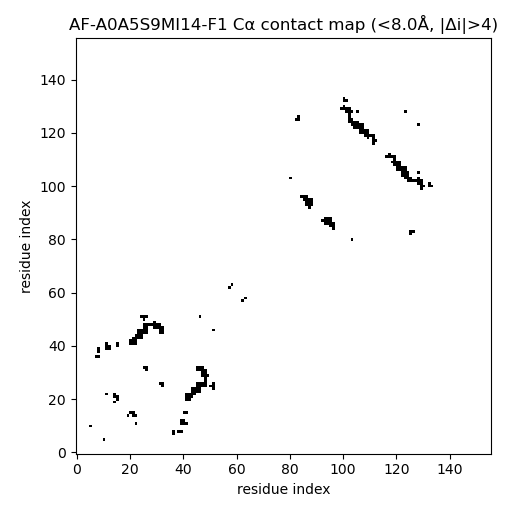.586 -16.154 1.00 77.06 90 VAL A C 1
ATOM 657 O O . VAL A 1 90 ? 20.457 -13.189 -17.117 1.00 77.06 90 VAL A O 1
ATOM 660 N N . ASP A 1 91 ? 22.297 -14.161 -16.278 1.00 81.12 91 ASP A N 1
ATOM 661 C CA . ASP A 1 91 ? 23.065 -14.418 -17.516 1.00 81.12 91 ASP A CA 1
ATOM 662 C C . ASP A 1 91 ? 23.898 -13.254 -18.068 1.00 81.12 91 ASP A C 1
ATOM 664 O O . ASP A 1 91 ? 25.095 -13.422 -18.308 1.00 81.12 91 ASP A O 1
ATOM 668 N N . THR A 1 92 ? 23.317 -12.073 -18.279 1.00 82.50 92 THR A N 1
ATOM 669 C CA . THR A 1 92 ? 24.042 -10.975 -18.955 1.00 82.50 92 THR A CA 1
ATOM 670 C C . THR A 1 92 ? 24.809 -10.065 -18.004 1.00 82.50 92 THR A C 1
ATOM 672 O O . THR A 1 92 ? 25.598 -9.240 -18.463 1.00 82.50 92 THR A O 1
ATOM 675 N N . TRP A 1 93 ? 24.564 -10.177 -16.692 1.00 79.31 93 TRP A N 1
ATOM 676 C CA . TRP A 1 93 ? 25.132 -9.310 -15.649 1.00 79.31 93 TRP A CA 1
ATOM 677 C C . TRP A 1 93 ? 24.883 -7.812 -15.878 1.00 79.31 93 TRP A C 1
ATOM 679 O O . TRP A 1 93 ? 25.527 -6.958 -15.269 1.00 79.31 93 TRP A O 1
ATOM 689 N N . MET A 1 94 ? 23.922 -7.476 -16.741 1.00 80.25 94 MET A N 1
ATOM 690 C CA . MET A 1 94 ? 23.575 -6.094 -17.032 1.00 80.25 94 MET A CA 1
ATOM 691 C C . MET A 1 94 ? 22.926 -5.439 -1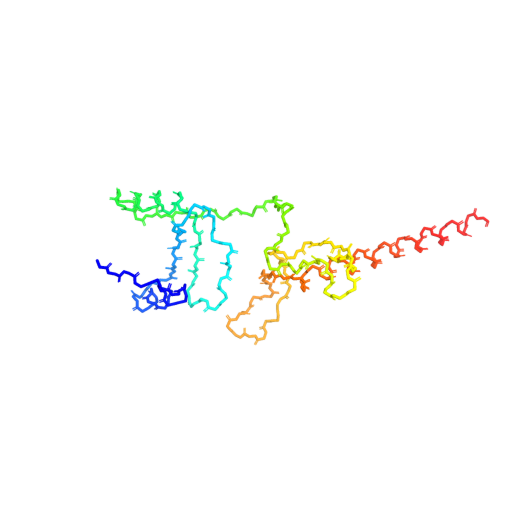5.813 1.00 80.25 94 MET A C 1
ATOM 693 O O . MET A 1 94 ? 22.068 -6.026 -15.143 1.00 80.25 94 MET A O 1
ATOM 697 N N . ILE A 1 95 ? 23.318 -4.189 -15.562 1.00 82.56 95 ILE A N 1
ATOM 698 C CA . ILE A 1 95 ? 22.755 -3.360 -14.497 1.00 82.56 95 ILE A CA 1
ATOM 699 C C . ILE A 1 95 ? 21.299 -3.036 -14.849 1.00 82.56 95 ILE A C 1
ATOM 701 O O . ILE A 1 95 ? 21.014 -2.442 -15.885 1.00 82.56 95 ILE A O 1
ATOM 705 N N . LYS A 1 96 ? 20.384 -3.446 -13.968 1.00 80.69 96 LYS A N 1
ATOM 706 C CA . LYS A 1 96 ? 18.945 -3.154 -13.992 1.00 80.69 96 LYS A CA 1
ATOM 707 C C . LYS A 1 96 ? 18.454 -2.981 -12.547 1.00 80.69 96 LYS A C 1
ATOM 709 O O . LYS A 1 96 ? 19.012 -3.624 -11.655 1.00 80.69 96 LYS A O 1
ATOM 714 N N . PRO A 1 97 ? 17.390 -2.198 -12.295 1.00 82.19 97 PRO A N 1
ATOM 715 C CA . PRO A 1 97 ? 16.622 -1.383 -13.246 1.00 82.19 97 PRO A CA 1
ATOM 716 C C . PRO A 1 97 ? 17.362 -0.102 -13.679 1.00 82.19 97 PRO A C 1
ATOM 718 O O . PRO A 1 97 ? 18.271 0.345 -12.992 1.00 82.19 97 PRO A O 1
ATOM 721 N N . ASP A 1 98 ? 16.965 0.495 -14.809 1.00 81.44 98 ASP A N 1
ATOM 722 C CA . ASP A 1 98 ? 17.616 1.710 -15.341 1.00 81.44 98 ASP A CA 1
ATOM 723 C C . ASP A 1 98 ? 17.202 2.991 -14.593 1.00 81.44 98 ASP A C 1
ATOM 725 O O . ASP A 1 98 ? 17.954 3.959 -14.532 1.00 81.44 98 ASP A O 1
ATOM 729 N N . LEU A 1 99 ? 15.982 3.017 -14.049 1.00 82.25 99 LEU A N 1
ATOM 730 C CA . LEU A 1 99 ? 15.407 4.157 -13.338 1.00 82.25 99 LEU A CA 1
ATOM 731 C C . LEU A 1 99 ? 14.378 3.664 -12.313 1.00 82.25 99 LEU A C 1
ATOM 733 O O . LEU A 1 99 ? 13.706 2.657 -12.537 1.00 82.25 99 LEU A O 1
ATOM 737 N N . SER A 1 100 ? 14.231 4.403 -11.213 1.00 80.81 100 SER A N 1
ATOM 738 C CA . SER A 1 100 ? 13.171 4.218 -10.218 1.00 80.81 100 SER A CA 1
ATOM 739 C C . SER A 1 100 ? 12.196 5.397 -10.254 1.00 80.81 100 SER A C 1
ATOM 741 O O . SER A 1 100 ? 12.595 6.527 -10.537 1.00 80.81 100 SER A O 1
ATOM 743 N N . ALA A 1 101 ? 10.918 5.141 -9.978 1.00 79.88 101 ALA A N 1
ATOM 744 C CA . ALA A 1 101 ? 9.873 6.161 -9.911 1.00 79.88 101 ALA A CA 1
ATOM 745 C C . ALA A 1 101 ? 8.816 5.795 -8.851 1.00 79.88 101 ALA A C 1
ATOM 747 O O . ALA A 1 101 ? 8.721 4.622 -8.475 1.00 79.88 101 ALA A O 1
ATOM 748 N N . PRO A 1 102 ? 8.000 6.762 -8.383 1.00 77.12 102 PRO A N 1
ATOM 749 C CA . PRO A 1 102 ? 6.957 6.505 -7.394 1.00 77.12 102 PRO A CA 1
ATOM 750 C C . PRO A 1 102 ? 5.952 5.453 -7.880 1.00 77.12 102 PRO A C 1
ATOM 752 O O . PRO A 1 102 ? 5.304 5.623 -8.913 1.00 77.12 102 PRO A O 1
ATOM 755 N N . GLY A 1 103 ? 5.828 4.359 -7.126 1.00 72.75 103 GLY A N 1
ATOM 756 C CA . GLY A 1 103 ? 4.955 3.230 -7.463 1.00 72.75 103 GLY A CA 1
ATOM 757 C C . GLY A 1 103 ? 4.231 2.607 -6.271 1.00 72.75 103 GLY A C 1
ATOM 758 O O . GLY A 1 103 ? 3.532 1.618 -6.453 1.00 72.75 103 GLY A O 1
ATOM 759 N N . VAL A 1 104 ? 4.381 3.152 -5.063 1.00 75.94 104 VAL A N 1
ATOM 760 C CA . VAL A 1 104 ? 3.674 2.699 -3.854 1.00 75.94 104 VAL A CA 1
ATOM 761 C C . VAL A 1 104 ? 2.596 3.722 -3.514 1.00 75.94 104 VAL A C 1
ATOM 763 O O . VAL A 1 104 ? 2.862 4.919 -3.571 1.00 75.94 104 VAL A O 1
ATOM 766 N N . SER A 1 105 ? 1.394 3.252 -3.176 1.00 74.00 105 SER A N 1
ATOM 767 C CA . SER A 1 105 ? 0.264 4.096 -2.760 1.00 74.00 105 SER A CA 1
ATOM 768 C C . SER A 1 105 ? -0.087 5.218 -3.748 1.00 74.00 105 SER A C 1
ATOM 770 O O . SER A 1 105 ? -0.328 6.363 -3.362 1.00 74.00 105 SER A O 1
ATOM 772 N N . ILE A 1 106 ? -0.111 4.898 -5.045 1.00 76.12 106 ILE A N 1
ATOM 773 C CA . ILE A 1 106 ? -0.444 5.853 -6.102 1.00 76.12 106 ILE A CA 1
ATOM 774 C C . ILE A 1 106 ? -1.959 5.907 -6.280 1.00 76.12 106 ILE A C 1
ATOM 776 O O . ILE A 1 106 ? -2.587 4.928 -6.690 1.00 76.12 106 ILE A O 1
ATOM 780 N N . VAL A 1 107 ? -2.541 7.076 -6.014 1.00 80.88 107 VAL A N 1
ATOM 781 C CA . VAL A 1 107 ? -3.960 7.347 -6.263 1.00 80.88 107 VAL A CA 1
ATOM 782 C C . VAL A 1 107 ? -4.169 7.611 -7.751 1.00 80.88 107 VAL A C 1
ATOM 784 O O . VAL A 1 107 ? -3.598 8.542 -8.318 1.00 80.88 107 VAL A O 1
ATOM 787 N N . SER A 1 108 ? -4.996 6.791 -8.394 1.00 78.50 108 SER A N 1
ATOM 788 C CA . SER A 1 108 ? 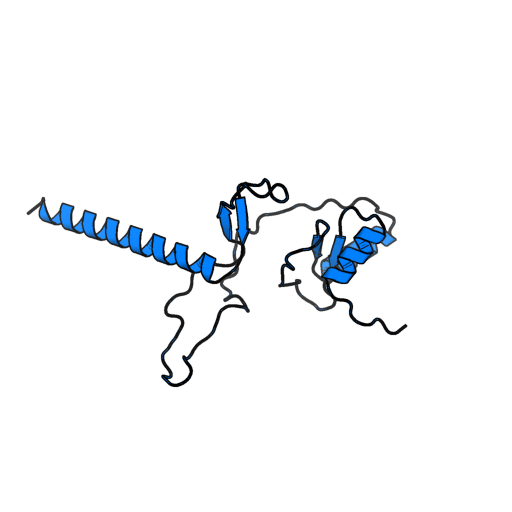-5.353 6.950 -9.803 1.00 78.50 108 SER A CA 1
ATOM 789 C C . SER A 1 108 ? -6.809 6.568 -10.048 1.00 78.50 108 SER A C 1
ATOM 791 O O . SER A 1 108 ? -7.502 6.076 -9.158 1.00 78.50 108 SER A O 1
ATOM 793 N N . THR A 1 109 ? -7.288 6.830 -11.258 1.00 80.75 109 THR A N 1
ATOM 794 C CA . THR A 1 109 ? -8.657 6.527 -11.675 1.00 80.75 109 THR A CA 1
ATOM 795 C C . THR A 1 109 ? -8.889 5.024 -11.797 1.00 80.75 109 THR A C 1
ATOM 797 O O . THR A 1 109 ? -8.053 4.317 -12.365 1.00 80.75 109 THR A O 1
ATOM 800 N N . ILE A 1 110 ? -10.039 4.546 -11.324 1.00 81.00 110 ILE A N 1
ATOM 801 C CA . ILE A 1 110 ? -10.459 3.140 -11.409 1.00 81.00 110 ILE A CA 1
ATOM 802 C C . ILE A 1 110 ? -11.803 3.068 -12.154 1.00 81.00 110 ILE A C 1
ATOM 804 O O . ILE A 1 110 ? -12.637 3.957 -11.971 1.00 81.00 110 ILE A O 1
ATOM 808 N N . PRO A 1 111 ? -12.030 2.054 -13.015 1.00 76.38 111 PRO A N 1
ATOM 809 C CA . PRO A 1 111 ? -13.318 1.867 -13.675 1.00 76.38 111 PRO A CA 1
ATOM 810 C C . PRO A 1 111 ? -14.459 1.702 -12.663 1.00 76.38 111 PRO A C 1
ATOM 812 O O . PRO A 1 111 ? -14.397 0.841 -11.795 1.00 76.38 111 PRO A O 1
ATOM 815 N N . THR A 1 112 ? -15.528 2.481 -12.821 1.00 75.81 112 THR A N 1
ATOM 816 C CA . THR A 1 112 ? -16.702 2.489 -11.927 1.00 75.81 112 THR A CA 1
ATOM 817 C C . THR A 1 112 ? -17.814 1.533 -12.359 1.00 75.81 112 THR A C 1
ATOM 819 O O . THR A 1 112 ? -18.920 1.594 -11.829 1.00 75.81 112 THR A O 1
ATOM 822 N N . HIS A 1 113 ? -17.564 0.666 -13.346 1.00 72.50 113 HIS A N 1
ATOM 823 C CA . HIS A 1 113 ? -18.593 -0.254 -13.844 1.00 72.50 113 HIS A CA 1
ATOM 824 C C . HIS A 1 113 ? -18.912 -1.376 -12.841 1.00 72.50 113 HIS A C 1
ATOM 826 O O . HIS A 1 113 ? -19.897 -2.091 -13.021 1.00 72.50 113 HIS A O 1
ATOM 832 N N . ASP A 1 114 ? -18.039 -1.601 -11.856 1.00 70.62 114 ASP A N 1
ATOM 833 C CA . ASP A 1 114 ? -18.208 -2.625 -10.835 1.00 70.62 114 ASP A CA 1
ATOM 834 C C . ASP A 1 114 ? -19.106 -2.080 -9.707 1.00 70.62 114 ASP A C 1
ATOM 836 O O . ASP A 1 114 ? -18.702 -1.144 -9.009 1.00 70.62 114 ASP A O 1
ATOM 840 N N . PRO A 1 115 ? -20.307 -2.655 -9.484 1.00 66.69 115 PRO A N 1
ATOM 841 C CA . PRO A 1 115 ? -21.202 -2.221 -8.413 1.00 66.69 115 PRO A CA 1
ATOM 842 C C . PRO A 1 115 ? -20.592 -2.380 -7.013 1.00 66.69 115 PRO A C 1
ATOM 844 O O . PRO A 1 115 ? -21.050 -1.728 -6.076 1.00 66.69 115 PRO A O 1
ATOM 847 N N . SER A 1 116 ? -19.579 -3.242 -6.855 1.00 64.81 116 SER A N 1
ATOM 848 C CA . SER A 1 116 ? -18.880 -3.458 -5.584 1.00 64.81 116 SER A CA 1
ATOM 849 C C . SER A 1 116 ? -17.860 -2.360 -5.257 1.00 64.81 116 SER A C 1
ATOM 851 O O . SER A 1 116 ? -17.484 -2.206 -4.095 1.00 64.81 116 SER A O 1
ATOM 853 N N . GLN A 1 117 ? -17.434 -1.572 -6.251 1.00 62.00 117 GLN A N 1
ATOM 854 C CA . GLN A 1 117 ? -16.476 -0.473 -6.099 1.00 62.00 117 GLN A CA 1
ATOM 855 C C . GLN A 1 117 ? -16.895 0.729 -6.966 1.00 62.00 117 GLN A C 1
ATOM 857 O O . GLN A 1 117 ? -16.255 1.027 -7.975 1.00 62.00 117 GLN A O 1
ATOM 862 N N . PRO A 1 118 ? -17.943 1.478 -6.567 1.00 65.62 118 PRO A N 1
ATOM 863 C CA . PRO A 1 118 ? -18.473 2.607 -7.342 1.00 65.62 118 PRO A CA 1
ATOM 864 C C . PRO A 1 118 ? -17.561 3.852 -7.336 1.00 65.62 118 PRO A C 1
ATOM 866 O O . PRO A 1 118 ? -17.943 4.915 -7.828 1.00 65.62 118 PRO A O 1
ATOM 869 N N . TYR A 1 119 ? -16.363 3.760 -6.753 1.00 70.12 119 TYR A N 1
ATOM 870 C CA . TYR A 1 119 ? -15.451 4.881 -6.561 1.00 70.12 119 TYR A CA 1
ATOM 871 C C . TYR A 1 119 ? -14.554 5.069 -7.792 1.00 70.12 119 TYR A C 1
ATOM 873 O O . TYR A 1 119 ? -13.815 4.172 -8.184 1.00 70.12 119 TYR A O 1
ATOM 881 N N . GLY A 1 120 ? -14.582 6.265 -8.391 1.00 75.44 120 GLY A N 1
ATOM 882 C CA . GLY A 1 120 ? -13.801 6.582 -9.598 1.00 75.44 120 GLY A CA 1
ATOM 883 C C . GLY A 1 120 ? -12.297 6.742 -9.380 1.00 75.44 120 GLY A C 1
ATOM 884 O O . GLY A 1 120 ? -11.559 6.913 -10.347 1.00 75.44 120 GLY A O 1
ATOM 885 N N . TYR A 1 121 ? -11.836 6.678 -8.132 1.00 76.56 121 TYR A N 1
ATOM 886 C CA . TYR A 1 121 ? -10.435 6.784 -7.749 1.00 76.56 121 TYR A CA 1
ATOM 887 C C . TYR A 1 121 ? -10.103 5.737 -6.694 1.00 76.56 121 TYR A C 1
ATOM 889 O O . TYR A 1 121 ? -10.912 5.457 -5.812 1.00 76.56 121 TYR A O 1
ATOM 897 N N . GLY A 1 122 ? -8.884 5.212 -6.745 1.00 75.69 122 GLY A N 1
ATOM 898 C CA . GLY A 1 122 ? -8.351 4.373 -5.683 1.00 75.69 122 GLY A CA 1
ATOM 899 C C . GLY A 1 122 ? -6.831 4.352 -5.674 1.00 75.69 122 GLY A C 1
ATOM 900 O O . GLY A 1 122 ? -6.175 4.737 -6.643 1.00 75.69 122 GLY A O 1
ATOM 901 N N . SER A 1 123 ? -6.283 3.919 -4.544 1.00 77.00 123 SER A N 1
ATOM 902 C CA . SER A 1 123 ? -4.845 3.758 -4.353 1.00 77.00 123 SER A CA 1
ATOM 903 C C . SER A 1 123 ? -4.409 2.369 -4.815 1.00 77.00 123 SER A C 1
ATOM 905 O O . SER A 1 123 ? -5.042 1.369 -4.466 1.00 77.00 123 SER A O 1
ATOM 907 N N . LYS A 1 124 ? -3.347 2.296 -5.621 1.00 75.56 124 LYS A N 1
ATOM 908 C CA . LYS A 1 124 ? -2.707 1.039 -6.035 1.00 75.56 124 LYS A CA 1
ATOM 909 C C . LYS A 1 124 ? -1.189 1.138 -5.897 1.00 75.56 124 LYS A C 1
ATOM 911 O O . LYS A 1 124 ? -0.613 2.220 -5.987 1.00 75.56 124 LYS A O 1
ATOM 916 N N . GLN A 1 125 ? -0.544 -0.012 -5.723 1.00 76.62 125 GLN A N 1
ATOM 917 C CA . GLN A 1 125 ? 0.911 -0.145 -5.660 1.00 76.62 125 GLN A CA 1
ATOM 918 C C . GLN A 1 125 ? 1.423 -1.154 -6.690 1.00 76.62 125 GLN A C 1
ATOM 920 O O . GLN A 1 125 ? 0.753 -2.142 -6.987 1.00 76.62 125 GLN A O 1
ATOM 925 N N . GLY A 1 126 ? 2.612 -0.905 -7.233 1.00 73.00 126 GLY A N 1
ATOM 926 C CA . GLY A 1 126 ? 3.285 -1.776 -8.190 1.00 73.00 126 GLY A CA 1
ATOM 927 C C . GLY A 1 126 ? 4.218 -1.018 -9.135 1.00 73.00 126 GLY A C 1
ATOM 928 O O . GLY A 1 126 ? 4.091 0.190 -9.343 1.00 73.00 126 GLY A O 1
ATOM 929 N N . THR A 1 127 ? 5.126 -1.744 -9.790 1.00 77.12 127 THR A N 1
ATOM 930 C CA . THR A 1 127 ? 5.956 -1.191 -10.878 1.00 77.12 127 THR A CA 1
ATOM 931 C C . THR A 1 127 ? 5.101 -0.698 -12.051 1.00 77.12 127 THR A C 1
ATOM 933 O O . THR A 1 127 ? 5.462 0.284 -12.697 1.00 77.12 127 THR A O 1
ATOM 936 N N . SER A 1 128 ? 3.912 -1.280 -12.256 1.00 80.12 128 SER A N 1
ATOM 937 C CA . SER A 1 128 ? 2.900 -0.800 -13.207 1.00 80.12 128 SER A CA 1
ATOM 938 C C . SER A 1 128 ? 2.431 0.635 -12.937 1.00 80.12 128 SER A C 1
ATOM 940 O O . SER A 1 128 ? 2.029 1.316 -13.876 1.00 80.12 128 SER A O 1
ATOM 942 N N . MET A 1 129 ? 2.507 1.118 -11.691 1.00 82.06 129 MET A N 1
ATOM 943 C CA . MET A 1 129 ? 2.189 2.507 -11.327 1.00 82.06 129 MET A CA 1
ATOM 944 C C . MET A 1 129 ? 3.415 3.431 -11.430 1.00 82.06 129 MET A C 1
ATOM 946 O O . MET A 1 129 ? 3.260 4.633 -11.646 1.00 82.06 129 MET A O 1
ATOM 950 N N . ALA A 1 130 ? 4.632 2.880 -11.377 1.00 78.56 130 ALA A N 1
ATOM 951 C CA . ALA A 1 130 ? 5.871 3.619 -11.630 1.00 78.56 130 ALA A CA 1
ATOM 952 C C . ALA A 1 130 ? 6.096 3.898 -13.133 1.00 78.56 130 ALA A C 1
ATOM 954 O O . ALA A 1 130 ? 6.529 4.990 -13.507 1.00 78.56 130 ALA A O 1
ATOM 955 N N . SER A 1 131 ? 5.748 2.956 -14.019 1.00 82.12 131 SER A N 1
ATOM 956 C CA . SER A 1 131 ? 5.892 3.103 -15.479 1.00 82.12 131 SER A CA 1
ATOM 957 C C . SER A 1 131 ? 5.240 4.365 -16.085 1.00 82.12 131 SER A C 1
ATOM 959 O O . SER A 1 131 ? 5.920 5.060 -16.849 1.00 82.12 131 SER A O 1
ATOM 961 N N . PRO A 1 132 ? 3.972 4.727 -15.779 1.00 81.12 132 PRO A N 1
ATOM 962 C CA . PRO A 1 132 ? 3.348 5.924 -16.348 1.00 81.12 132 PRO A CA 1
ATOM 963 C C . PRO A 1 132 ? 3.997 7.234 -15.876 1.00 81.12 132 PRO A C 1
ATOM 965 O O . PRO A 1 132 ? 4.013 8.199 -16.642 1.00 81.12 132 PRO A O 1
ATOM 968 N N . HIS A 1 133 ? 4.590 7.276 -14.675 1.00 82.38 133 HIS A N 1
ATOM 969 C CA . HIS A 1 133 ? 5.334 8.451 -14.207 1.00 82.38 133 HIS A CA 1
ATOM 970 C C . HIS A 1 133 ? 6.557 8.722 -15.093 1.00 82.38 133 HIS A C 1
ATOM 972 O O . HIS A 1 133 ? 6.749 9.846 -15.563 1.00 82.38 133 HIS A O 1
ATOM 978 N N . VAL A 1 134 ? 7.338 7.682 -15.402 1.00 81.00 134 VAL A N 1
ATOM 979 C CA . VAL A 1 134 ? 8.508 7.794 -16.290 1.00 81.00 134 VAL A CA 1
ATOM 980 C C . VAL A 1 134 ? 8.090 8.205 -17.706 1.00 81.00 134 VAL A C 1
ATOM 982 O O . VAL A 1 134 ? 8.696 9.101 -18.301 1.00 81.00 134 VAL A O 1
ATOM 985 N N . ALA A 1 135 ? 7.012 7.616 -18.233 1.00 79.12 135 ALA A N 1
ATOM 986 C CA . ALA A 1 135 ? 6.486 7.966 -19.553 1.00 79.12 135 ALA A CA 1
ATOM 987 C C . ALA A 1 135 ? 6.044 9.442 -19.635 1.00 79.12 135 ALA A C 1
ATOM 989 O O . ALA A 1 135 ? 6.335 10.129 -20.622 1.00 79.12 135 ALA A O 1
ATOM 990 N N . GLY A 1 136 ? 5.386 9.952 -18.588 1.00 76.25 136 GLY A N 1
ATOM 991 C CA . GLY A 1 136 ? 4.943 11.344 -18.499 1.00 76.25 136 GLY A CA 1
ATOM 992 C C . GLY A 1 136 ? 6.100 12.346 -18.455 1.00 76.25 136 GLY A C 1
ATOM 993 O O . GLY A 1 136 ? 6.070 13.355 -19.172 1.00 76.25 136 GLY A O 1
ATOM 994 N N . VAL A 1 137 ? 7.147 12.051 -17.677 1.00 81.38 137 VAL A N 1
ATOM 995 C CA . VAL A 1 137 ? 8.360 12.885 -17.609 1.00 81.38 137 VAL A CA 1
ATOM 996 C C . VAL A 1 137 ? 9.062 12.918 -18.963 1.00 81.38 137 VAL A C 1
ATOM 998 O O . VAL A 1 137 ? 9.366 14.002 -19.467 1.00 81.38 137 VAL A O 1
ATOM 1001 N N . GLN A 1 138 ? 9.239 11.761 -19.607 1.00 80.31 138 GLN A N 1
ATOM 1002 C CA . GLN A 1 138 ? 9.897 11.689 -20.911 1.00 80.31 138 GLN A CA 1
ATOM 1003 C C . GLN A 1 138 ? 9.126 12.466 -21.987 1.00 80.31 138 GLN A C 1
ATOM 1005 O O . GLN A 1 138 ? 9.706 13.242 -22.752 1.00 80.31 138 GLN A O 1
ATOM 1010 N N . ARG A 1 139 ? 7.795 12.324 -22.019 1.00 71.19 139 ARG A N 1
ATOM 1011 C CA . ARG A 1 139 ? 6.917 13.080 -22.926 1.00 71.19 139 ARG A CA 1
ATOM 1012 C C . ARG A 1 139 ? 7.028 14.593 -22.702 1.00 71.19 139 ARG A C 1
ATOM 1014 O O . ARG A 1 139 ? 7.072 15.345 -23.681 1.00 71.19 139 ARG A O 1
ATOM 1021 N N . SER A 1 140 ? 7.044 15.030 -21.443 1.00 64.56 140 SER A N 1
ATOM 1022 C CA . SER A 1 140 ? 7.077 16.451 -21.068 1.00 64.56 140 SER A CA 1
ATOM 1023 C C . SER A 1 140 ? 8.424 17.090 -21.393 1.00 64.56 140 SER A C 1
ATOM 1025 O O . SER A 1 140 ? 8.458 18.115 -22.079 1.00 64.56 140 SER A O 1
ATOM 1027 N N . SER A 1 141 ? 9.517 16.420 -21.018 1.00 67.38 141 SER A N 1
ATOM 1028 C CA . SER A 1 141 ? 10.889 16.832 -21.326 1.00 67.38 141 SER A CA 1
ATOM 1029 C C . SER A 1 141 ? 11.104 16.968 -22.835 1.00 67.38 141 SER A C 1
ATOM 1031 O O . SER A 1 141 ? 11.565 18.005 -23.315 1.00 67.38 141 SER A O 1
ATOM 1033 N N . ASN A 1 142 ? 10.651 15.987 -23.624 1.00 70.38 142 ASN A N 1
ATOM 1034 C CA . ASN A 1 142 ? 10.798 16.038 -25.076 1.00 70.38 142 ASN A CA 1
ATOM 1035 C C . ASN A 1 142 ? 9.992 17.195 -25.712 1.00 70.38 142 ASN A C 1
ATOM 1037 O O . ASN A 1 142 ? 10.472 17.893 -26.605 1.00 70.38 142 ASN A O 1
ATOM 1041 N N . LYS A 1 143 ? 8.783 17.482 -25.204 1.00 69.00 143 LYS A N 1
ATOM 1042 C CA . LYS A 1 143 ? 7.965 18.619 -25.668 1.00 69.00 143 LYS A CA 1
ATOM 1043 C C . LYS A 1 143 ? 8.601 19.973 -25.328 1.00 69.00 143 LYS A C 1
ATOM 1045 O O . LYS A 1 143 ? 8.542 20.885 -26.155 1.00 69.00 143 LYS A O 1
ATOM 1050 N N . GLN A 1 144 ? 9.185 20.121 -24.138 1.00 61.94 144 GLN A N 1
ATOM 1051 C CA . GLN A 1 144 ? 9.915 21.332 -23.745 1.00 61.94 144 GLN A CA 1
ATOM 1052 C C . GLN A 1 144 ? 11.175 21.506 -24.588 1.00 61.94 144 GLN A C 1
ATOM 1054 O O . GLN A 1 144 ? 11.350 22.569 -25.176 1.00 61.94 144 GLN A O 1
ATOM 1059 N N . ASN A 1 145 ? 11.982 20.458 -24.749 1.00 65.56 145 ASN A N 1
ATOM 1060 C CA . ASN A 1 145 ? 13.196 20.508 -25.561 1.00 65.56 145 ASN A CA 1
ATOM 1061 C C . ASN A 1 145 ? 12.895 20.881 -27.016 1.00 65.56 145 ASN A C 1
ATOM 1063 O O . ASN A 1 145 ? 13.505 21.810 -27.542 1.00 65.56 145 ASN A O 1
ATOM 1067 N N . HIS A 1 146 ? 11.891 20.266 -27.647 1.00 65.56 146 HIS A N 1
ATOM 1068 C CA . HIS A 1 146 ? 11.490 20.652 -29.002 1.00 65.56 146 HIS A CA 1
ATOM 1069 C C . HIS A 1 146 ? 10.982 22.099 -29.097 1.00 65.56 146 HIS A C 1
ATOM 1071 O O . HIS A 1 146 ? 11.321 22.795 -30.054 1.00 65.56 146 HIS A O 1
ATOM 1077 N N . ARG A 1 147 ? 10.221 22.596 -28.109 1.00 61.78 147 ARG A N 1
ATOM 1078 C CA . ARG A 1 147 ? 9.789 24.008 -28.074 1.00 61.78 147 ARG A CA 1
ATOM 1079 C C . ARG A 1 147 ? 10.967 24.974 -27.938 1.00 61.78 147 ARG A C 1
ATOM 1081 O O . ARG A 1 147 ? 10.990 25.994 -28.621 1.00 61.78 147 ARG A O 1
ATOM 1088 N N . THR A 1 148 ? 11.950 24.652 -27.104 1.00 67.69 148 THR A N 1
ATOM 1089 C CA . THR A 1 148 ? 13.140 25.490 -26.902 1.00 67.69 148 THR A CA 1
ATOM 1090 C C . THR A 1 148 ? 14.006 25.548 -28.162 1.00 67.69 148 THR A C 1
ATOM 1092 O O . THR A 1 148 ? 14.477 26.625 -28.527 1.00 67.69 148 THR A O 1
ATOM 1095 N N . GLN A 1 149 ? 14.160 24.427 -28.876 1.00 65.06 149 GLN A N 1
ATOM 1096 C CA . GLN A 1 149 ? 14.907 24.385 -30.139 1.00 65.06 149 GLN A CA 1
ATOM 1097 C C . GLN A 1 149 ? 14.194 25.154 -31.267 1.00 65.06 149 GLN A C 1
ATOM 1099 O O . GLN A 1 149 ? 14.832 25.909 -31.999 1.00 65.06 149 GLN A O 1
ATOM 1104 N N . LEU A 1 150 ? 12.863 25.044 -31.367 1.00 63.16 150 LEU A N 1
ATOM 1105 C CA . LEU A 1 150 ? 12.059 25.817 -32.326 1.00 63.16 150 LEU A CA 1
ATOM 1106 C C . LEU A 1 150 ? 12.127 27.329 -32.070 1.00 63.16 150 LEU A C 1
ATOM 1108 O O . LEU A 1 150 ? 12.181 28.108 -33.017 1.00 63.16 150 LEU A O 1
ATOM 1112 N N . ASN A 1 151 ? 12.140 27.758 -30.806 1.00 66.38 151 ASN A N 1
ATOM 1113 C CA . ASN A 1 151 ? 12.207 29.181 -30.466 1.00 66.38 151 ASN A CA 1
ATOM 1114 C C . ASN A 1 151 ? 13.595 29.782 -30.732 1.00 66.38 151 ASN A C 1
ATOM 1116 O O . ASN A 1 151 ? 13.668 30.918 -31.201 1.00 66.38 151 ASN A O 1
ATOM 1120 N N . LYS A 1 152 ? 14.676 29.016 -30.511 1.00 64.44 152 LYS A N 1
ATOM 1121 C CA . LYS A 1 152 ? 16.042 29.420 -30.888 1.00 64.44 152 LYS A CA 1
ATOM 1122 C C . LYS A 1 152 ? 16.196 29.584 -32.401 1.00 64.44 152 LYS A C 1
ATOM 1124 O O . LYS A 1 152 ? 16.764 30.571 -32.840 1.00 64.44 152 LYS A O 1
ATOM 1129 N N . SER A 1 153 ? 15.613 28.682 -33.194 1.00 59.53 153 SER A N 1
ATOM 1130 C CA . SER A 1 153 ? 15.652 28.758 -34.664 1.00 59.53 153 SER A CA 1
ATOM 1131 C C . SER A 1 153 ? 14.882 29.944 -35.262 1.00 59.53 153 SER A C 1
ATOM 1133 O O . SER A 1 153 ? 15.107 30.265 -36.421 1.00 59.53 153 SER A O 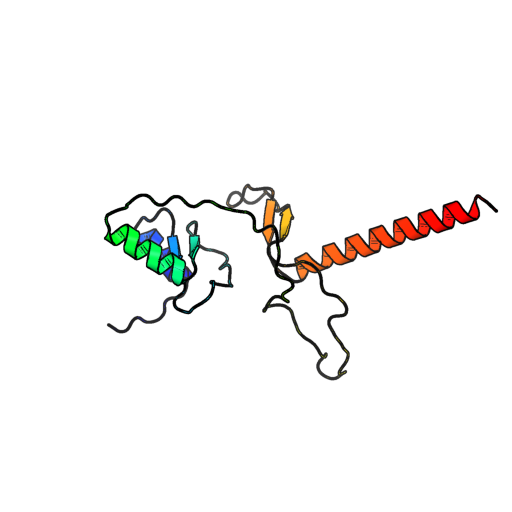1
ATOM 1135 N N . LYS A 1 154 ? 13.956 30.569 -34.522 1.00 61.19 154 LYS A N 1
ATOM 1136 C CA . LYS A 1 154 ? 13.172 31.729 -34.993 1.00 61.19 154 LYS A CA 1
ATOM 1137 C C . LYS A 1 154 ? 13.816 33.085 -34.677 1.00 61.19 154 LYS A C 1
ATOM 1139 O O . LYS A 1 154 ? 13.262 34.106 -35.065 1.00 61.19 154 LYS A O 1
ATOM 1144 N N . HIS A 1 155 ? 14.924 33.088 -33.937 1.00 56.78 155 HIS A N 1
ATOM 1145 C CA . HIS A 1 155 ? 15.669 34.290 -33.544 1.00 56.78 155 HIS A CA 1
ATOM 1146 C C . HIS A 1 155 ? 17.066 34.347 -34.197 1.00 56.78 155 HIS A C 1
ATOM 1148 O O . HIS A 1 155 ? 17.908 35.127 -33.757 1.00 56.78 155 HIS A O 1
ATOM 1154 N N . CYS A 1 156 ? 17.306 33.522 -35.223 1.00 47.62 156 CYS A N 1
ATOM 1155 C CA . CYS A 1 156 ? 18.469 33.593 -36.107 1.00 47.62 156 CYS A CA 1
ATOM 1156 C C . CYS A 1 156 ? 18.042 34.068 -37.494 1.00 47.62 156 CYS A C 1
ATOM 1158 O O . CYS A 1 156 ? 16.923 33.690 -37.913 1.00 47.62 156 CYS A O 1
#

InterPro domains:
  IPR000209 Peptidase S8/S53 domain [PF00082] (14-137)
  IPR023828 Peptidase S8, subtilisin, Ser-active site [PS00138] (126-136)
  IPR036852 Peptidase S8/S53 domain superfamily [G3DSA:3.40.50.200] (75-139)
  IPR036852 Peptidase S8/S53 domain superfamily [SSF52743] (67-137)
  IPR045051 Subtilisin-like protease [PTHR10795] (11-138)
  IPR046450 PA domain superfamily [SSF52025] (7-33)

Mean predicted aligned error: 13.96 Å

pLDDT: mean 71.79, std 9.36, range [31.06, 82.56]

Secondary structure (DSSP, 8-state):
-------HHHHHHHHHHTT-S-EEEE-SSSS------TT-SS-EEEE-HHHHHHHHHHHHTT-----------S----PPPTTS---SPTTT-----S-----SSEEEE--TT-TT---SEEEE-SHHHHHHHHHHHHHHHHHHHHHHHHHHHT--

Foldseek 3Di:
DDDDDDDPQVVLVVCVVVVDQEEEEEDPDADWDLDDDPPRPHHYHYYYPVVVVVVVVCVVVVNPDDDDDDDDPPDDPPDDDPPDDADDDPPPSDHDDPDWFDFAQDKDADDCPDPVDNDRIDTDGDVVRRVVVVVVVVVVVVVVVVVVVVVVVVVD